Protein AF-A0A7T5JNH8-F1 (afdb_monomer)

Structure (mmCIF, N/CA/C/O backbone):
data_AF-A0A7T5JNH8-F1
#
_entry.id   AF-A0A7T5JNH8-F1
#
loop_
_atom_site.group_PDB
_atom_site.id
_atom_site.type_symbol
_atom_site.label_atom_id
_atom_site.label_alt_id
_atom_site.label_comp_id
_atom_site.label_asym_id
_atom_site.label_entity_id
_atom_site.label_seq_id
_atom_site.pdbx_PDB_ins_code
_atom_site.Cartn_x
_atom_site.Cartn_y
_atom_site.Cartn_z
_atom_site.occupancy
_atom_site.B_iso_or_equiv
_atom_site.auth_seq_id
_atom_site.auth_comp_id
_atom_site.auth_asym_id
_atom_site.auth_atom_id
_atom_site.pdbx_PDB_model_num
ATOM 1 N N . MET A 1 1 ? -11.004 23.638 -18.807 1.00 45.19 1 MET A N 1
ATOM 2 C CA . MET A 1 1 ? -10.586 22.299 -18.344 1.00 45.19 1 MET A CA 1
ATOM 3 C C . MET A 1 1 ? -11.845 21.625 -17.836 1.00 45.19 1 MET A C 1
ATOM 5 O O . MET A 1 1 ? -12.428 22.147 -16.901 1.00 45.19 1 MET A O 1
ATOM 9 N N . LEU A 1 2 ? -12.348 20.597 -18.523 1.00 46.94 2 LEU A N 1
ATOM 10 C CA . LEU A 1 2 ? -13.515 19.850 -18.045 1.00 46.94 2 LEU A CA 1
ATOM 11 C C . LEU A 1 2 ? -13.132 19.201 -16.714 1.00 46.94 2 LEU A C 1
ATOM 13 O O . LEU A 1 2 ? -12.216 18.378 -16.695 1.00 46.94 2 LEU A O 1
ATOM 17 N N . GLU A 1 3 ? -13.807 19.575 -15.628 1.00 58.78 3 GLU A N 1
ATOM 18 C CA . GLU A 1 3 ? -13.884 18.731 -14.440 1.00 58.78 3 GLU A CA 1
ATOM 19 C C . GLU A 1 3 ? -14.480 17.405 -14.904 1.00 58.78 3 GLU A C 1
ATOM 21 O O . GLU A 1 3 ? -15.678 17.255 -15.139 1.00 58.78 3 GLU A O 1
ATOM 26 N N . LYS A 1 4 ? -13.596 16.453 -15.193 1.00 61.16 4 LYS A N 1
ATOM 27 C CA . LYS A 1 4 ? -13.983 15.091 -15.503 1.00 61.16 4 LYS A CA 1
ATOM 28 C C . LYS A 1 4 ? -14.582 14.579 -14.202 1.00 61.16 4 LYS A C 1
ATOM 30 O O . LYS A 1 4 ? -13.820 14.352 -13.269 1.00 61.16 4 LYS A O 1
ATOM 35 N N . ASN A 1 5 ? -15.911 14.472 -14.133 1.00 68.56 5 ASN A N 1
ATOM 36 C CA . ASN A 1 5 ? -16.627 13.840 -13.025 1.00 68.56 5 ASN A CA 1
ATOM 37 C C . ASN A 1 5 ? -16.048 12.435 -12.843 1.00 68.56 5 ASN A C 1
ATOM 39 O O . ASN A 1 5 ? -16.446 11.493 -13.532 1.00 68.56 5 ASN A O 1
ATOM 43 N N . MET A 1 6 ? -15.017 12.319 -12.008 1.00 71.81 6 MET A N 1
ATOM 44 C CA . MET A 1 6 ? -14.395 11.043 -11.720 1.00 71.81 6 MET A CA 1
ATOM 45 C C . MET A 1 6 ? -15.427 10.239 -10.941 1.00 71.81 6 MET A C 1
ATOM 47 O O . MET A 1 6 ? -16.012 10.776 -10.000 1.00 71.81 6 MET A O 1
ATOM 51 N N . PRO A 1 7 ? -15.704 8.993 -11.350 1.00 77.62 7 PRO A N 1
ATOM 52 C CA . PRO A 1 7 ? -16.653 8.172 -10.628 1.00 77.62 7 PRO A CA 1
ATOM 53 C C . PRO A 1 7 ? -16.164 8.016 -9.188 1.00 77.62 7 PRO A C 1
ATOM 55 O O . PRO A 1 7 ? -15.040 7.575 -8.946 1.00 77.62 7 PRO A O 1
ATOM 58 N N . GLU A 1 8 ? -17.010 8.405 -8.240 1.00 80.38 8 GLU A N 1
ATOM 59 C CA . GLU A 1 8 ? -16.773 8.143 -6.831 1.00 80.38 8 GLU A CA 1
ATOM 60 C C . GLU A 1 8 ? -17.000 6.649 -6.587 1.00 80.38 8 GLU A C 1
ATOM 62 O O . GLU A 1 8 ? -18.085 6.115 -6.831 1.00 80.38 8 GLU A O 1
ATOM 67 N N . VAL A 1 9 ? -15.952 5.954 -6.151 1.00 83.69 9 VAL A N 1
ATOM 68 C CA . VAL A 1 9 ? -16.036 4.532 -5.820 1.00 83.69 9 VAL A CA 1
ATOM 69 C C . VAL A 1 9 ? -16.423 4.414 -4.356 1.00 83.69 9 VAL A C 1
ATOM 71 O O . VAL A 1 9 ? -15.653 4.779 -3.470 1.00 83.69 9 VAL A O 1
ATOM 74 N N . ARG A 1 10 ? -17.619 3.885 -4.095 1.00 89.19 10 ARG A N 1
ATOM 75 C CA . ARG A 1 10 ? -18.045 3.551 -2.735 1.00 89.19 10 ARG A CA 1
ATOM 76 C C . ARG A 1 10 ? -17.428 2.224 -2.322 1.00 89.19 10 ARG A C 1
ATOM 78 O O . ARG A 1 10 ? -17.601 1.223 -3.014 1.00 89.19 10 ARG A O 1
ATOM 85 N N . VAL A 1 11 ? -16.733 2.227 -1.190 1.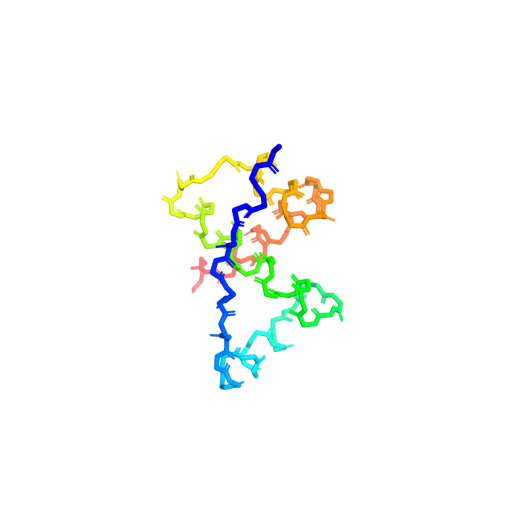00 89.44 11 VAL A N 1
ATOM 86 C CA . VAL A 1 11 ? -16.176 1.018 -0.582 1.00 89.44 11 VAL A CA 1
ATOM 87 C C . VAL A 1 11 ? -17.191 0.473 0.429 1.00 89.44 11 VAL A C 1
ATOM 89 O O . VAL A 1 11 ? -17.557 1.208 1.346 1.00 89.44 11 VAL A O 1
ATOM 92 N N . PRO A 1 12 ? -17.665 -0.775 0.271 1.00 93.06 12 PRO A N 1
ATOM 93 C CA . PRO A 1 12 ? -18.515 -1.434 1.260 1.00 93.06 12 PRO A CA 1
ATOM 94 C C . PRO A 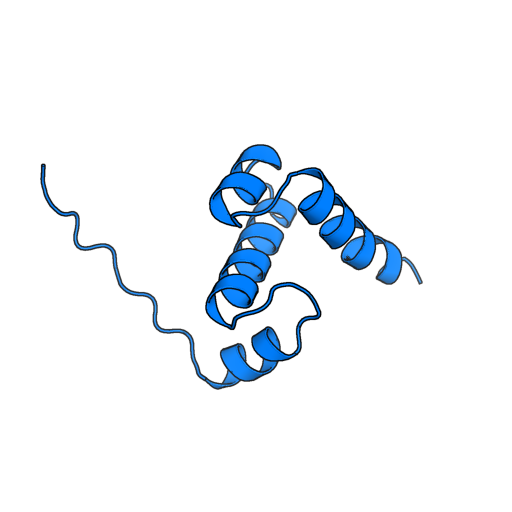1 12 ? -17.895 -1.460 2.666 1.00 93.06 12 PRO A C 1
ATOM 96 O O . PRO A 1 12 ? -16.682 -1.635 2.818 1.00 93.06 12 PRO A O 1
ATOM 99 N N . GLU A 1 13 ? -18.725 -1.302 3.700 1.00 92.19 13 GLU A N 1
ATOM 100 C CA . GLU A 1 13 ? -18.277 -1.210 5.099 1.00 92.19 13 GLU A CA 1
ATOM 101 C C . GLU A 1 13 ? -17.517 -2.460 5.558 1.00 92.19 13 GLU A C 1
ATOM 103 O O . GLU A 1 13 ? -16.532 -2.363 6.290 1.00 92.19 13 GLU A O 1
ATOM 108 N N . GLU A 1 14 ? -17.909 -3.640 5.081 1.00 93.19 14 GLU A N 1
ATOM 109 C CA . GLU A 1 14 ? -17.232 -4.896 5.383 1.00 93.19 14 GLU A CA 1
ATOM 110 C C . GLU A 1 14 ? -15.770 -4.902 4.919 1.00 93.19 14 GLU A C 1
ATOM 112 O O . GLU A 1 14 ? -14.911 -5.486 5.584 1.00 93.19 14 GLU A O 1
ATOM 117 N N . PHE A 1 15 ? -15.452 -4.203 3.825 1.00 91.31 15 PHE A N 1
ATOM 118 C CA . PHE A 1 15 ? -14.074 -4.054 3.363 1.00 91.31 15 PHE A CA 1
ATOM 119 C C . PHE A 1 15 ? -13.322 -3.031 4.202 1.00 91.31 15 PHE A C 1
ATOM 121 O O . PHE A 1 15 ? -12.148 -3.248 4.493 1.00 91.31 15 PHE A O 1
ATOM 128 N N . LEU A 1 16 ? -13.991 -1.967 4.655 1.00 90.94 16 LEU A N 1
ATOM 129 C CA . LEU A 1 16 ? -13.388 -1.000 5.573 1.00 90.94 16 LEU A CA 1
ATOM 130 C C . LEU A 1 16 ? -12.978 -1.664 6.891 1.00 90.94 16 LEU A C 1
ATOM 132 O O . LEU A 1 16 ? -11.885 -1.393 7.376 1.00 90.94 16 LEU A O 1
ATOM 136 N N . ILE A 1 17 ? -13.773 -2.600 7.422 1.00 90.88 17 ILE A N 1
ATOM 137 C CA . ILE A 1 17 ? -13.410 -3.375 8.623 1.00 90.88 17 ILE A CA 1
ATOM 138 C C . ILE A 1 17 ? -12.127 -4.189 8.398 1.00 90.88 17 ILE A C 1
ATOM 140 O O . ILE A 1 17 ? -11.277 -4.275 9.286 1.00 90.88 17 ILE A O 1
ATOM 144 N N . VAL A 1 18 ? -11.975 -4.809 7.225 1.00 91.88 18 VAL A N 1
ATOM 145 C CA . VAL A 1 18 ? -10.768 -5.584 6.889 1.00 91.88 18 VAL A CA 1
ATOM 146 C C . VAL A 1 18 ? -9.563 -4.660 6.711 1.00 91.88 18 VAL A C 1
ATOM 148 O O . VAL A 1 18 ? -8.496 -4.933 7.260 1.00 91.88 18 VAL A O 1
ATOM 151 N N . ILE A 1 19 ? -9.736 -3.554 5.986 1.00 91.38 19 ILE A N 1
ATOM 152 C CA . ILE A 1 19 ? -8.688 -2.565 5.717 1.00 91.38 19 ILE A CA 1
ATOM 153 C C . ILE A 1 19 ? -8.223 -1.896 7.010 1.00 91.38 19 ILE A C 1
ATOM 155 O O . ILE A 1 19 ? -7.021 -1.727 7.207 1.00 91.38 19 ILE A O 1
ATOM 159 N N . ASP A 1 20 ? -9.132 -1.574 7.928 1.00 90.88 20 ASP A N 1
ATOM 160 C CA . ASP A 1 20 ? -8.782 -0.953 9.205 1.00 90.88 20 ASP A CA 1
ATOM 161 C C . ASP A 1 20 ? -7.896 -1.856 10.079 1.00 90.88 20 ASP A C 1
ATOM 163 O O . ASP A 1 20 ? -7.069 -1.376 10.853 1.00 90.88 20 ASP A O 1
ATOM 167 N N . ARG A 1 21 ? -7.989 -3.177 9.902 1.00 88.00 21 ARG A N 1
ATOM 168 C CA . ARG A 1 21 ? -7.134 -4.151 10.597 1.00 88.00 21 ARG A CA 1
ATOM 169 C C . ARG A 1 21 ? -5.752 -4.317 9.969 1.00 88.00 21 ARG A C 1
ATOM 171 O O . ARG A 1 21 ? -4.922 -5.029 10.533 1.00 88.00 21 ARG A O 1
ATOM 178 N N . THR A 1 22 ? -5.489 -3.704 8.815 1.00 83.75 22 THR A N 1
ATOM 179 C CA . THR A 1 22 ? -4.145 -3.720 8.228 1.00 83.75 22 THR A CA 1
ATOM 180 C C . THR A 1 22 ? -3.174 -2.934 9.111 1.00 83.75 22 THR A C 1
ATOM 182 O O . THR A 1 22 ? -3.528 -1.930 9.728 1.00 83.75 22 THR A O 1
ATOM 185 N N . GLY A 1 23 ? -1.926 -3.400 9.188 1.00 75.94 23 GLY A N 1
ATOM 186 C CA . GLY A 1 23 ? -0.892 -2.785 10.026 1.00 75.94 23 GLY A CA 1
ATOM 187 C C . GLY A 1 23 ? -0.243 -1.527 9.437 1.00 75.94 23 GLY A C 1
ATOM 188 O O . GLY A 1 23 ? 0.752 -1.064 9.987 1.00 75.94 23 GLY A O 1
ATOM 189 N N . TYR A 1 24 ? -0.745 -0.997 8.316 1.00 78.81 24 TYR A N 1
ATOM 190 C CA . TYR A 1 24 ? -0.059 0.022 7.515 1.00 78.81 24 TYR A CA 1
ATOM 191 C C . TYR A 1 24 ? -0.952 1.241 7.270 1.00 78.81 24 TYR A C 1
ATOM 193 O O . TYR A 1 24 ? -2.021 1.097 6.696 1.00 78.81 24 TYR A O 1
ATOM 201 N N . GLY A 1 25 ? -0.494 2.443 7.633 1.00 83.31 25 GLY A N 1
ATOM 202 C CA . GLY A 1 25 ? -1.272 3.687 7.514 1.00 83.31 25 GLY A CA 1
ATOM 203 C C . GLY A 1 25 ? -1.989 4.075 8.814 1.00 83.31 25 GLY A C 1
ATOM 204 O O . GLY A 1 25 ? -2.279 3.226 9.658 1.00 83.31 25 GLY A O 1
ATOM 205 N N . LYS A 1 26 ? -2.237 5.376 9.008 1.00 87.12 26 LYS A N 1
ATOM 206 C CA . LYS A 1 26 ? -2.767 5.938 10.267 1.00 87.12 26 LYS A CA 1
ATOM 207 C C . LYS A 1 26 ? -4.273 6.180 10.229 1.00 87.12 26 LYS A C 1
ATOM 209 O O . LYS A 1 26 ? -4.926 6.085 11.263 1.00 87.12 26 LYS A O 1
ATOM 214 N N . SER A 1 27 ? -4.816 6.489 9.055 1.00 91.94 27 SER A N 1
ATOM 215 C CA . SER A 1 27 ? -6.248 6.707 8.823 1.00 91.94 27 SER A CA 1
ATOM 216 C C . SER A 1 27 ? -6.826 5.642 7.893 1.00 91.94 27 SER A C 1
ATOM 218 O O . SER A 1 27 ? -6.084 4.961 7.184 1.00 91.94 27 SER A O 1
ATOM 220 N N . ILE A 1 28 ? -8.155 5.507 7.866 1.00 91.19 28 ILE A N 1
ATOM 221 C CA . ILE A 1 28 ? -8.825 4.576 6.947 1.00 91.19 28 ILE A CA 1
ATOM 222 C C . ILE A 1 28 ? -8.513 4.901 5.478 1.00 91.19 28 ILE A C 1
ATOM 224 O O . ILE A 1 28 ? -8.257 3.994 4.690 1.00 91.19 28 ILE A O 1
ATOM 228 N N . ASP A 1 29 ? -8.430 6.188 5.137 1.00 89.56 29 ASP A N 1
ATOM 229 C CA . ASP A 1 29 ? -8.102 6.655 3.788 1.00 89.56 29 ASP A CA 1
ATOM 230 C C . ASP A 1 29 ? -6.673 6.281 3.389 1.00 89.56 29 ASP A C 1
ATOM 232 O O . ASP A 1 29 ? -6.431 5.826 2.269 1.00 89.56 29 ASP A O 1
ATOM 236 N N . GLU A 1 30 ? -5.714 6.449 4.304 1.00 90.75 30 GLU A N 1
ATOM 237 C CA . GLU A 1 30 ? -4.326 6.036 4.081 1.00 90.75 30 GLU A CA 1
ATOM 238 C C . GLU A 1 30 ? -4.223 4.519 3.918 1.00 90.75 30 GLU A C 1
ATOM 240 O O . GLU A 1 30 ? -3.595 4.046 2.970 1.00 90.75 30 GLU A O 1
ATOM 245 N N . LYS A 1 31 ? -4.881 3.755 4.800 1.00 92.06 31 LYS A N 1
ATOM 246 C CA . LYS A 1 31 ? -4.922 2.287 4.747 1.00 92.06 31 LYS A CA 1
ATOM 247 C C . LYS A 1 31 ? -5.510 1.790 3.425 1.00 92.06 31 LYS A C 1
ATOM 249 O O . LYS A 1 31 ? -4.964 0.870 2.812 1.00 92.06 31 LYS A O 1
ATOM 254 N N . LEU A 1 32 ? -6.591 2.415 2.956 1.00 91.81 32 LEU A N 1
ATOM 255 C CA . LEU A 1 32 ? -7.236 2.092 1.684 1.00 91.81 32 LEU A CA 1
ATOM 256 C C . LEU A 1 32 ? -6.313 2.391 0.496 1.00 91.81 32 LEU A C 1
ATOM 258 O O . LEU A 1 32 ? -6.114 1.518 -0.350 1.00 91.81 32 LEU A O 1
ATOM 262 N N . LYS A 1 33 ? -5.711 3.589 0.443 1.00 91.50 33 LYS A N 1
ATOM 263 C CA . LYS A 1 33 ? -4.759 3.958 -0.618 1.00 91.50 33 LYS A CA 1
ATOM 264 C C . LYS A 1 33 ? -3.569 3.005 -0.656 1.00 91.50 33 LYS A C 1
ATOM 266 O O . LYS A 1 33 ? -3.243 2.492 -1.723 1.00 91.50 33 LYS A O 1
ATOM 271 N N . LEU A 1 34 ? -2.954 2.728 0.493 1.00 92.44 34 LEU A N 1
ATOM 272 C CA . LEU A 1 34 ? -1.827 1.801 0.589 1.00 92.44 34 LEU A CA 1
ATOM 273 C C . LEU A 1 34 ? -2.207 0.412 0.086 1.00 92.44 34 LEU A C 1
ATOM 275 O O . LEU A 1 34 ? -1.524 -0.129 -0.779 1.00 92.44 34 LEU A O 1
ATOM 279 N N . SER A 1 35 ? -3.324 -0.133 0.569 1.00 91.38 35 SER A N 1
ATOM 280 C CA . SER A 1 35 ? -3.805 -1.455 0.158 1.00 91.38 35 SER A CA 1
ATOM 281 C C . SER A 1 35 ? -4.024 -1.536 -1.355 1.00 91.38 35 SER A C 1
ATOM 283 O O . SER A 1 35 ? -3.584 -2.494 -1.994 1.00 91.38 35 SER A O 1
ATOM 285 N N . LEU A 1 36 ? -4.640 -0.506 -1.942 1.00 92.06 36 LEU A N 1
ATOM 286 C CA . LEU A 1 36 ? -4.881 -0.430 -3.380 1.00 92.06 36 LEU A CA 1
ATOM 287 C C . LEU A 1 36 ? -3.571 -0.386 -4.178 1.00 92.06 36 LEU A C 1
ATOM 289 O 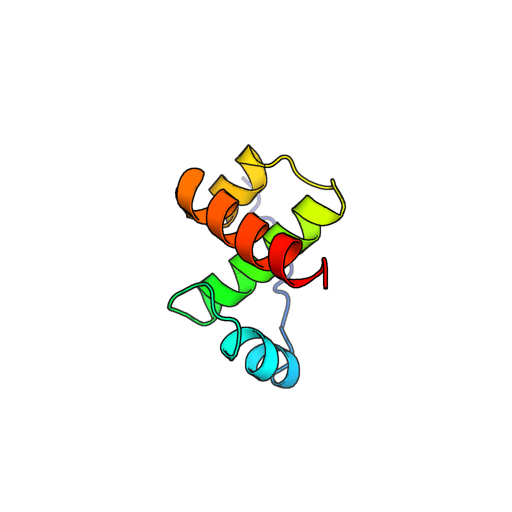O . LEU A 1 36 ? -3.381 -1.191 -5.087 1.00 92.06 36 LEU A O 1
ATOM 293 N N . PHE A 1 37 ? -2.653 0.523 -3.843 1.00 93.25 37 PHE A N 1
ATOM 294 C CA . PHE A 1 37 ? -1.416 0.691 -4.611 1.00 93.25 37 PHE A CA 1
ATOM 295 C C . PHE A 1 37 ? -0.417 -0.448 -4.408 1.00 93.25 37 PHE A C 1
ATOM 297 O O . PHE A 1 37 ? 0.329 -0.755 -5.336 1.00 93.25 37 PHE A O 1
ATOM 304 N N . ILE A 1 38 ? -0.442 -1.130 -3.259 1.00 91.62 38 ILE A N 1
ATOM 305 C CA . ILE A 1 38 ? 0.269 -2.401 -3.080 1.00 91.62 38 ILE A CA 1
ATOM 306 C C . ILE A 1 38 ? -0.280 -3.433 -4.064 1.00 91.62 38 ILE A C 1
ATOM 308 O O . ILE A 1 38 ? 0.503 -4.012 -4.812 1.00 91.62 38 ILE A O 1
ATOM 312 N N . GLY A 1 39 ? -1.604 -3.627 -4.111 1.00 91.94 39 GLY A N 1
ATOM 313 C CA . GLY A 1 39 ? -2.245 -4.557 -5.047 1.00 91.94 39 GLY A CA 1
ATOM 314 C C . GLY A 1 39 ? -1.873 -4.268 -6.503 1.00 91.94 39 GLY A C 1
ATOM 315 O O . GLY A 1 39 ? -1.342 -5.139 -7.190 1.00 91.94 39 GLY A O 1
ATOM 316 N N . LEU A 1 40 ? -2.031 -3.014 -6.937 1.00 94.88 40 LEU A N 1
ATOM 317 C CA . LEU A 1 40 ? -1.681 -2.576 -8.294 1.00 94.88 40 LEU A CA 1
ATOM 318 C C . LEU A 1 40 ? -0.189 -2.763 -8.615 1.00 94.88 40 LEU A C 1
ATOM 320 O O 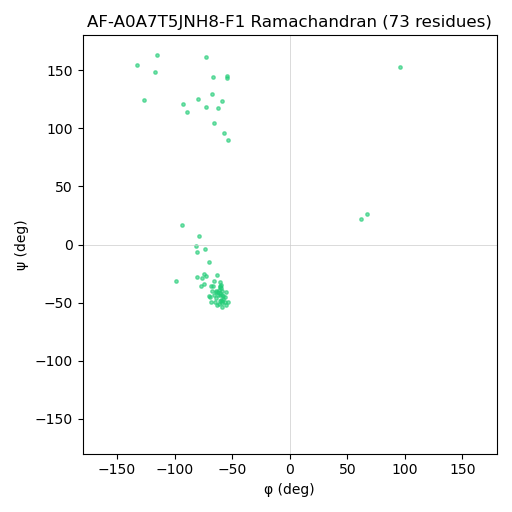. LEU A 1 40 ? 0.167 -3.081 -9.751 1.00 94.88 40 LEU A O 1
ATOM 324 N N . PHE A 1 41 ? 0.696 -2.575 -7.634 1.00 94.12 41 PHE A N 1
ATOM 325 C CA . PHE A 1 41 ? 2.124 -2.831 -7.802 1.00 94.12 41 PHE A CA 1
ATOM 326 C C . PHE A 1 41 ? 2.427 -4.332 -7.930 1.00 94.12 41 PHE A C 1
ATOM 328 O O . PHE A 1 41 ? 3.177 -4.724 -8.824 1.00 94.12 41 PHE A O 1
ATOM 335 N N . VAL A 1 42 ? 1.822 -5.185 -7.091 1.00 92.06 42 VAL A N 1
ATOM 336 C CA . VAL A 1 42 ? 1.970 -6.654 -7.168 1.00 92.06 42 VAL A CA 1
ATOM 337 C C . VAL A 1 42 ? 1.517 -7.178 -8.532 1.00 92.06 42 VAL A C 1
ATOM 339 O O . VAL A 1 42 ? 2.175 -8.039 -9.117 1.00 92.06 42 VAL A O 1
ATOM 342 N N . GLU A 1 43 ? 0.431 -6.620 -9.065 1.00 95.50 43 GLU A N 1
ATOM 343 C CA . GLU A 1 43 ? -0.100 -6.926 -10.398 1.00 95.50 43 GLU A CA 1
ATOM 344 C C . GLU A 1 43 ? 0.739 -6.341 -11.546 1.00 95.50 43 GLU A C 1
ATOM 346 O O . GLU A 1 43 ? 0.465 -6.618 -12.713 1.00 95.50 43 GLU A O 1
ATOM 351 N N . LYS A 1 44 ? 1.788 -5.564 -11.239 1.00 95.00 44 LYS A N 1
ATOM 352 C CA . LYS A 1 44 ? 2.650 -4.854 -12.201 1.00 95.00 44 LYS A CA 1
ATOM 353 C C . LYS A 1 44 ? 1.907 -3.813 -13.049 1.00 95.00 44 LYS A C 1
ATOM 355 O O . LYS A 1 44 ? 2.394 -3.430 -14.111 1.00 95.00 44 LYS A O 1
ATOM 360 N N . ALA A 1 45 ? 0.754 -3.331 -12.582 1.00 97.12 45 ALA A N 1
ATOM 361 C CA . ALA A 1 45 ? -0.018 -2.280 -13.246 1.00 97.12 45 ALA A CA 1
ATOM 362 C C . ALA A 1 45 ? 0.619 -0.889 -13.081 1.00 97.12 45 ALA A C 1
ATOM 364 O O . ALA A 1 45 ? 0.413 -0.002 -13.908 1.00 97.12 45 ALA A O 1
ATOM 365 N N . VAL A 1 46 ? 1.408 -0.696 -12.019 1.00 95.31 46 VAL A N 1
ATOM 366 C CA . VAL A 1 46 ? 2.156 0.538 -11.744 1.00 95.31 46 VAL A CA 1
ATOM 367 C C . VAL A 1 46 ? 3.605 0.228 -11.371 1.00 95.31 46 VAL A C 1
ATOM 369 O O . VAL A 1 46 ? 3.915 -0.852 -10.867 1.00 95.31 46 VAL A O 1
ATOM 372 N N . THR A 1 47 ? 4.507 1.185 -11.601 1.00 95.69 47 THR A N 1
ATOM 373 C CA . THR A 1 47 ? 5.889 1.100 -11.108 1.00 95.69 47 THR A CA 1
ATOM 374 C C . THR A 1 47 ? 5.936 1.318 -9.596 1.00 95.69 47 THR A C 1
ATOM 376 O O . THR A 1 47 ? 5.014 1.887 -9.010 1.00 95.69 47 THR A O 1
ATOM 379 N N . LEU A 1 48 ? 7.039 0.902 -8.965 1.00 92.94 48 LEU A N 1
ATOM 380 C CA . LEU A 1 48 ? 7.270 1.141 -7.539 1.00 92.94 48 LEU A CA 1
ATOM 381 C C . LEU A 1 48 ? 7.186 2.637 -7.206 1.00 92.94 48 LEU A C 1
ATOM 383 O O . LEU A 1 48 ? 6.446 3.027 -6.311 1.00 92.94 48 LEU A O 1
ATOM 387 N N . GLU A 1 49 ? 7.887 3.468 -7.978 1.00 93.25 49 GLU A N 1
ATOM 388 C CA . GLU A 1 49 ? 7.867 4.927 -7.841 1.00 93.25 49 GLU A CA 1
ATOM 389 C C . GLU A 1 49 ? 6.436 5.473 -7.882 1.00 93.25 49 GLU A C 1
ATOM 391 O O . GLU A 1 49 ? 6.011 6.185 -6.970 1.00 93.25 49 GLU A O 1
ATOM 396 N N . ARG A 1 50 ? 5.646 5.057 -8.880 1.00 93.88 50 ARG A N 1
ATOM 397 C CA . ARG A 1 50 ? 4.284 5.559 -9.043 1.00 93.88 50 ARG A CA 1
ATOM 398 C C . ARG A 1 50 ? 3.350 5.093 -7.926 1.00 93.88 50 ARG A C 1
ATOM 400 O O . ARG A 1 50 ? 2.495 5.862 -7.498 1.00 93.88 50 ARG A O 1
ATOM 407 N N . ALA A 1 51 ? 3.529 3.873 -7.421 1.00 93.38 51 ALA A N 1
ATOM 408 C CA . ALA A 1 51 ? 2.796 3.388 -6.254 1.00 93.38 51 ALA A CA 1
ATOM 409 C C . ALA A 1 51 ? 3.106 4.226 -5.003 1.00 93.38 51 ALA A C 1
ATOM 411 O O . ALA A 1 51 ? 2.187 4.605 -4.281 1.00 93.38 51 ALA A O 1
ATOM 412 N N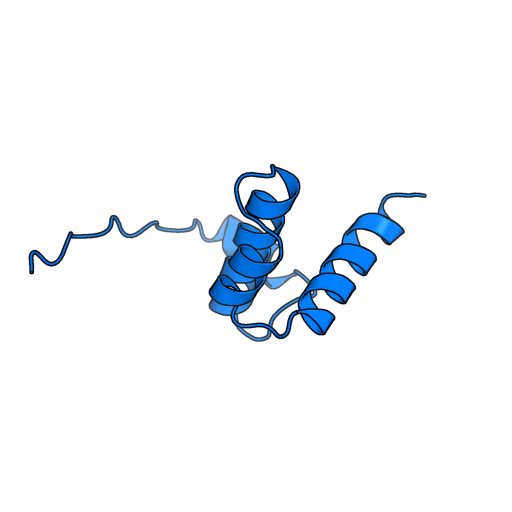 . THR A 1 52 ? 4.380 4.568 -4.780 1.00 92.00 52 THR A N 1
ATOM 413 C CA . THR A 1 52 ? 4.801 5.356 -3.608 1.00 92.00 52 THR A CA 1
ATOM 414 C C . THR A 1 52 ? 4.279 6.789 -3.642 1.00 92.00 52 THR A C 1
ATOM 416 O O . THR A 1 52 ? 3.782 7.286 -2.632 1.00 92.00 52 THR A O 1
ATOM 419 N N . GLU A 1 53 ? 4.293 7.419 -4.821 1.00 92.31 53 GLU A N 1
ATOM 420 C CA . GLU A 1 53 ? 3.761 8.766 -5.024 1.00 92.31 53 GLU A CA 1
ATOM 421 C C . GLU A 1 53 ? 2.274 8.841 -4.665 1.00 92.31 53 GLU A C 1
ATOM 423 O O . GLU A 1 53 ? 1.857 9.717 -3.908 1.00 92.31 53 GLU A O 1
ATOM 428 N N . PHE A 1 54 ? 1.468 7.896 -5.156 1.00 90.06 54 PHE A N 1
ATOM 429 C CA . PHE A 1 54 ? 0.034 7.901 -4.879 1.00 90.06 54 PHE A CA 1
ATOM 430 C C . PHE A 1 54 ? -0.330 7.427 -3.468 1.00 90.06 54 PHE A C 1
ATOM 432 O O . PHE A 1 54 ? -1.341 7.868 -2.914 1.00 90.06 54 PHE A O 1
ATOM 439 N N . ALA A 1 55 ? 0.481 6.551 -2.877 1.00 87.50 55 ALA A N 1
ATOM 440 C CA . ALA A 1 55 ? 0.339 6.154 -1.482 1.00 87.50 55 ALA A CA 1
ATOM 441 C C . ALA A 1 55 ? 0.718 7.281 -0.502 1.00 87.50 55 ALA A C 1
ATOM 443 O O . ALA A 1 55 ? 0.377 7.195 0.676 1.00 87.50 55 ALA A O 1
ATOM 444 N N . GLY A 1 56 ? 1.398 8.336 -0.971 1.00 85.81 56 GLY A N 1
ATOM 445 C CA . GLY A 1 56 ? 1.817 9.465 -0.140 1.00 85.81 56 GLY A CA 1
ATOM 446 C C . GLY A 1 56 ? 2.878 9.092 0.896 1.00 85.81 56 GLY A C 1
ATOM 447 O O . GLY A 1 56 ? 2.954 9.731 1.944 1.00 85.81 56 GLY A O 1
ATOM 448 N N . GLN A 1 57 ? 3.670 8.048 0.630 1.00 84.56 57 GLN A N 1
ATOM 449 C CA . GLN A 1 57 ? 4.700 7.556 1.544 1.00 84.56 57 GLN A CA 1
ATOM 450 C C . GLN A 1 57 ? 6.104 7.681 0.948 1.00 84.56 57 GLN A C 1
ATOM 452 O O . GLN A 1 57 ? 6.272 7.539 -0.266 1.00 84.56 57 GLN A O 1
ATOM 457 N N . PRO A 1 58 ? 7.134 7.895 1.789 1.00 90.00 58 PRO A N 1
ATOM 458 C CA . PRO A 1 58 ? 8.517 7.749 1.364 1.00 90.00 58 PRO A CA 1
ATOM 459 C C . PRO A 1 58 ? 8.771 6.372 0.743 1.00 90.00 58 PRO A C 1
ATOM 461 O O . PRO A 1 58 ? 8.247 5.355 1.198 1.00 90.00 58 PRO A O 1
ATOM 464 N N . LEU A 1 59 ? 9.639 6.330 -0.271 1.00 90.50 59 LEU A N 1
ATOM 465 C CA . LEU A 1 59 ? 9.979 5.092 -0.974 1.00 90.50 59 LEU A CA 1
ATOM 466 C C . LEU A 1 59 ? 10.487 3.992 -0.028 1.00 90.50 59 LEU A C 1
ATOM 468 O O . LEU A 1 59 ? 10.119 2.830 -0.183 1.00 90.50 59 LEU A O 1
ATOM 472 N N . ALA A 1 60 ? 11.321 4.363 0.949 1.00 91.19 60 ALA A N 1
ATOM 473 C CA . ALA A 1 60 ? 11.869 3.431 1.931 1.00 91.19 60 ALA A CA 1
ATOM 474 C C . ALA A 1 60 ? 10.762 2.755 2.758 1.00 91.19 60 ALA A C 1
ATOM 476 O O . ALA A 1 60 ? 10.717 1.5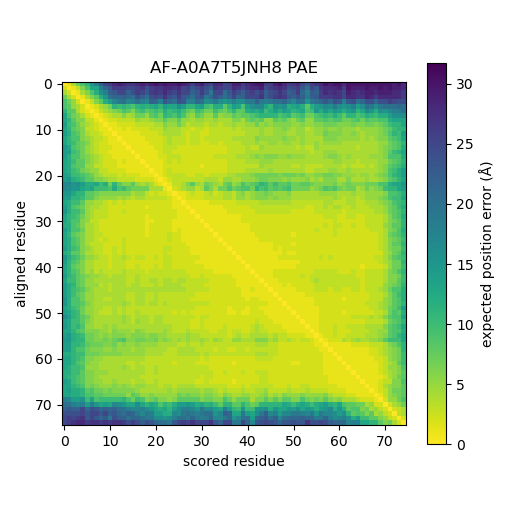28 2.817 1.00 91.19 60 ALA A O 1
ATOM 477 N N . ASP A 1 61 ? 9.825 3.544 3.289 1.00 89.88 61 ASP A N 1
ATOM 478 C CA . ASP A 1 61 ? 8.706 3.046 4.093 1.00 89.88 61 ASP A CA 1
ATOM 479 C C . ASP A 1 61 ? 7.836 2.077 3.282 1.00 89.88 61 ASP A C 1
ATOM 481 O O . ASP A 1 61 ? 7.488 0.994 3.754 1.00 89.88 61 ASP A O 1
ATOM 485 N N . PHE A 1 62 ? 7.547 2.412 2.021 1.00 91.12 62 PHE A N 1
ATOM 486 C CA . PHE A 1 62 ? 6.767 1.540 1.144 1.00 91.12 62 PHE A CA 1
ATOM 487 C C . PHE A 1 62 ? 7.491 0.215 0.855 1.00 91.12 62 PHE A C 1
ATOM 489 O O . PHE A 1 62 ? 6.875 -0.851 0.871 1.00 91.12 62 PHE A O 1
ATOM 496 N N . ILE A 1 63 ? 8.809 0.248 0.625 1.00 91.44 63 ILE A N 1
ATOM 497 C CA . ILE A 1 63 ? 9.619 -0.965 0.442 1.00 91.44 63 ILE A CA 1
ATOM 498 C C . ILE A 1 63 ? 9.591 -1.837 1.701 1.00 91.44 63 ILE A C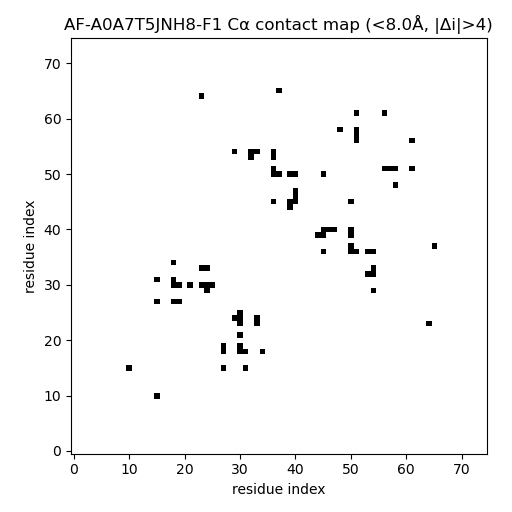 1
ATOM 500 O O . ILE A 1 63 ? 9.476 -3.059 1.587 1.00 91.44 63 ILE A O 1
ATOM 504 N N . ASP A 1 64 ? 9.673 -1.243 2.888 1.00 91.25 64 ASP A N 1
ATOM 505 C CA . ASP A 1 64 ? 9.628 -1.989 4.145 1.00 91.25 64 ASP A CA 1
ATOM 506 C C . ASP A 1 64 ? 8.254 -2.630 4.382 1.00 91.25 64 ASP A C 1
ATOM 508 O O . ASP A 1 64 ? 8.179 -3.788 4.811 1.00 91.25 64 ASP A O 1
ATOM 512 N N . ILE A 1 65 ? 7.169 -1.958 3.985 1.00 89.56 65 ILE A N 1
ATOM 513 C CA . ILE A 1 65 ? 5.827 -2.553 3.945 1.00 89.56 65 ILE A CA 1
ATOM 514 C C . ILE A 1 65 ? 5.813 -3.770 3.018 1.00 89.56 65 ILE A C 1
ATOM 516 O O . ILE A 1 65 ? 5.453 -4.865 3.457 1.00 89.56 65 ILE A O 1
ATOM 520 N N . LEU A 1 66 ? 6.260 -3.623 1.767 1.00 89.88 66 LEU A N 1
ATOM 521 C CA . LEU A 1 66 ? 6.303 -4.734 0.811 1.00 89.88 66 LEU A CA 1
ATOM 522 C C . LEU A 1 66 ? 7.125 -5.909 1.355 1.00 89.88 66 LEU A C 1
ATOM 524 O O . LEU A 1 66 ? 6.681 -7.055 1.300 1.00 89.88 66 LEU A O 1
ATOM 528 N N . ARG A 1 67 ? 8.298 -5.639 1.937 1.00 90.31 67 ARG A N 1
ATOM 529 C CA . ARG A 1 67 ? 9.133 -6.663 2.576 1.00 90.31 67 ARG A CA 1
ATOM 530 C C . ARG A 1 67 ? 8.381 -7.373 3.686 1.00 90.31 67 ARG A C 1
ATOM 532 O O . ARG A 1 67 ? 8.387 -8.596 3.712 1.00 90.31 67 ARG A O 1
ATOM 539 N N . SER A 1 68 ? 7.706 -6.644 4.569 1.00 87.00 68 SER A N 1
ATOM 540 C CA . SER A 1 68 ? 6.943 -7.273 5.647 1.00 87.00 68 SER A CA 1
ATOM 541 C C . SER A 1 68 ? 5.832 -8.187 5.109 1.00 87.00 68 SER A C 1
ATOM 543 O O . SER A 1 68 ? 5.658 -9.281 5.634 1.00 87.00 68 SER A O 1
ATOM 545 N N . ILE A 1 69 ? 5.168 -7.823 4.007 1.00 83.62 69 ILE A N 1
ATOM 546 C CA . ILE A 1 69 ? 4.136 -8.650 3.363 1.00 83.62 69 ILE A CA 1
ATOM 547 C C . ILE A 1 69 ? 4.745 -9.909 2.725 1.00 83.62 69 ILE A C 1
ATOM 549 O O . ILE A 1 69 ? 4.260 -11.021 2.944 1.00 83.62 69 ILE A O 1
ATOM 553 N N . PHE A 1 70 ? 5.808 -9.757 1.933 1.00 79.50 70 PHE A N 1
ATOM 554 C CA . PHE A 1 70 ? 6.379 -10.860 1.155 1.00 79.50 70 PHE A CA 1
ATOM 555 C C . PHE A 1 70 ? 7.295 -11.784 1.967 1.00 79.50 70 PHE A C 1
ATOM 557 O O . PHE A 1 70 ? 7.373 -12.971 1.662 1.00 79.50 70 PHE A O 1
ATOM 564 N N . VAL A 1 71 ? 7.941 -11.287 3.025 1.00 69.62 71 VAL A N 1
ATOM 565 C CA . VAL A 1 71 ? 8.768 -12.104 3.933 1.00 69.62 71 VAL A CA 1
ATOM 566 C C . VAL A 1 71 ? 7.896 -12.970 4.849 1.00 69.62 71 VAL A C 1
ATOM 568 O O . VAL A 1 71 ? 8.264 -14.103 5.147 1.00 69.62 71 VAL A O 1
ATOM 571 N N . GLN A 1 72 ? 6.712 -12.494 5.257 1.00 57.78 72 GLN A N 1
ATOM 572 C CA . GLN A 1 72 ? 5.759 -13.294 6.044 1.00 57.78 72 GLN A CA 1
ATOM 573 C C . GLN A 1 72 ? 5.197 -14.485 5.247 1.00 57.78 72 GLN A C 1
ATOM 575 O O . GLN A 1 72 ? 4.926 -15.528 5.831 1.00 57.78 72 GLN A O 1
ATOM 580 N N . LYS A 1 73 ? 5.055 -14.354 3.920 1.00 55.75 73 LYS A N 1
ATOM 581 C CA . LYS A 1 73 ? 4.452 -15.370 3.036 1.00 55.75 73 LYS A CA 1
ATOM 582 C C . LYS A 1 73 ? 5.394 -16.513 2.619 1.00 55.75 73 LYS A C 1
ATOM 584 O O . LYS A 1 73 ? 4.970 -17.395 1.880 1.00 55.75 73 LYS A O 1
ATOM 589 N N . GLY A 1 74 ? 6.656 -16.485 3.057 1.00 51.12 74 GLY A N 1
ATOM 590 C CA . GLY A 1 74 ? 7.676 -17.504 2.774 1.00 51.12 74 GLY A CA 1
ATOM 591 C C . GLY A 1 74 ? 7.807 -18.608 3.833 1.00 51.12 74 GLY A C 1
ATOM 592 O O . GLY A 1 74 ? 8.840 -19.276 3.862 1.00 51.12 74 GLY A O 1
ATOM 593 N N . ARG A 1 75 ? 6.815 -18.774 4.717 1.00 42.19 75 ARG A N 1
ATOM 594 C CA . ARG A 1 75 ? 6.716 -19.864 5.700 1.00 42.19 75 ARG A CA 1
ATOM 595 C C . ARG A 1 75 ? 5.408 -20.620 5.535 1.00 42.19 75 ARG A C 1
ATOM 597 O O . ARG A 1 75 ? 4.381 -19.941 5.322 1.00 42.19 75 ARG A O 1
#

Radius of gyration: 13.82 Å; Cα contacts (8 Å, |Δi|>4): 42; chains: 1; bounding box: 30×42×29 Å

Foldseek 3Di:
DPPPPDDDDDDDVVVLVVLVPDPDDDDSVLSVLLVVLLVCVVVVVDPLVVSCVSSVHDSVSSVVVVCVVVVVVPD

Nearest PDB structures (foldseek):
  7bhy-assembly2_C-2  TM=6.839E-01  e=2.427E+00  Bacillus subtilis subsp. subtilis str. 168
  3e7l-assembly2_D  TM=5.424E-01  e=1.297E+00  Aquifex aeolicus
  7bhy-assembly1_A  TM=6.341E-01  e=2.751E+00  Bacillus subtilis subsp. subtilis str. 168
  1trr-assembly1_A  TM=5.659E-01  e=7.044E+00  Escherichia coli

Solvent-accessible surface area (backbone atoms only — not comparable to full-atom values): 4603 Å² total;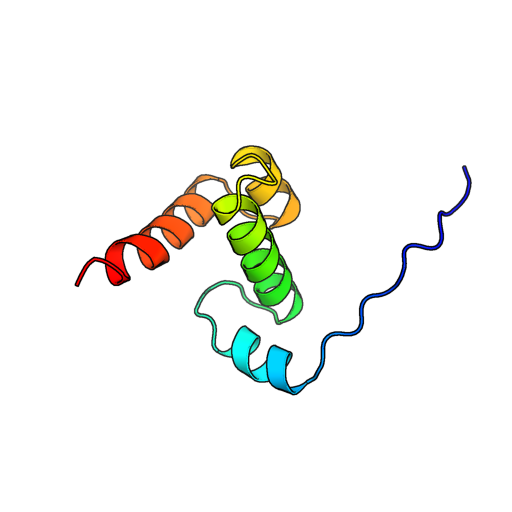 per-residue (Å²): 130,81,83,72,83,70,83,83,81,84,76,58,66,76,55,50,59,56,42,62,69,47,95,54,66,91,46,66,69,45,17,49,40,40,55,50,35,48,51,38,36,77,71,64,77,40,52,72,69,59,29,26,63,73,43,73,47,61,66,68,61,51,50,53,52,52,45,56,59,58,63,63,68,75,113

Sequence (75 aa):
MLEKNMPEVRVPEEFLIVIDRTGYGKSIDEKLKLSLFIGLFVEKAVTLERATEFAGQPLADFIDILRSIFVQKGR

pLDDT: mean 85.12, std 12.84, range [42.19, 97.12]

Organism: NCBI:txid2796470

Mean predicted aligned error: 6.25 Å

S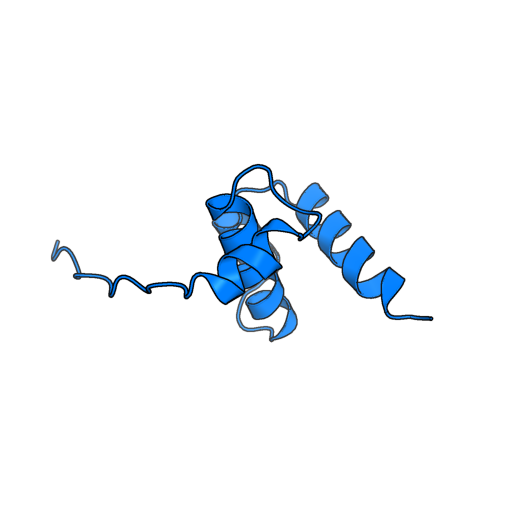econdary structure (DSSP, 8-state):
-----PPP-PPPHHHHHHHHTSSS-SSHHHHHHHHHHHHHHHTTSS-HHHHHHHHT--HHHHHHHHHHHHHHTT-